Protein AF-A0A662T157-F1 (afdb_monomer_lite)

Foldseek 3Di:
DWAFADDPPDTDPPDDIDDADLDVVVVQVVQVVVVHDDDPQRVLLRPLQNLLCVLQVHWHWHDDPDTFSTDGDPATEDEDCDDDPDDDPPRYHYDYPVRSVVVSVVSVD

Structure (mmCIF, N/CA/C/O backbone):
data_AF-A0A662T157-F1
#
_entry.id   AF-A0A662T157-F1
#
loop_
_atom_site.group_PDB
_atom_site.id
_atom_site.type_symbol
_atom_site.label_atom_id
_atom_site.label_alt_id
_atom_site.label_comp_id
_atom_site.label_asym_id
_atom_site.label_entity_id
_atom_site.label_seq_id
_atom_site.pdbx_PDB_ins_code
_atom_site.Cartn_x
_atom_site.Cartn_y
_atom_site.Cartn_z
_atom_site.occupancy
_atom_site.B_iso_or_equiv
_atom_site.auth_seq_id
_atom_site.auth_comp_id
_atom_site.auth_asym_id
_atom_site.auth_atom_id
_atom_site.pdbx_PDB_model_num
ATOM 1 N N . GLU A 1 1 ? -6.789 -1.925 -8.749 1.00 90.62 1 GLU A N 1
ATOM 2 C CA . GLU A 1 1 ? -7.809 -1.805 -7.687 1.00 90.62 1 GLU A CA 1
ATOM 3 C C . GLU A 1 1 ? -7.813 -0.407 -7.097 1.00 90.62 1 GLU A C 1
ATOM 5 O O . GLU A 1 1 ? -6.908 0.378 -7.379 1.00 90.62 1 GLU A O 1
ATOM 10 N N . ILE A 1 2 ? -8.854 -0.086 -6.329 1.00 92.25 2 ILE A N 1
ATOM 11 C CA . ILE A 1 2 ? -9.068 1.243 -5.754 1.00 92.25 2 ILE A CA 1
ATOM 12 C C . ILE A 1 2 ? -9.055 1.162 -4.227 1.00 92.25 2 ILE A C 1
ATOM 14 O O . ILE A 1 2 ? -9.814 0.398 -3.637 1.00 92.25 2 ILE A O 1
ATOM 18 N N . ALA A 1 3 ? -8.256 2.016 -3.588 1.00 92.81 3 ALA A N 1
ATOM 19 C CA . ALA A 1 3 ? -8.309 2.266 -2.155 1.00 92.81 3 ALA A CA 1
ATOM 20 C C . ALA A 1 3 ? -9.034 3.592 -1.879 1.00 92.81 3 ALA A C 1
ATOM 22 O O . ALA A 1 3 ? -8.645 4.658 -2.368 1.00 92.81 3 ALA A O 1
ATOM 23 N N . TYR A 1 4 ? -10.095 3.532 -1.071 1.00 94.00 4 TYR A N 1
ATOM 24 C CA . TYR A 1 4 ? -10.862 4.715 -0.673 1.00 94.00 4 TYR A CA 1
ATOM 25 C C . TYR A 1 4 ? -10.289 5.352 0.592 1.00 94.00 4 TYR A C 1
ATOM 27 O O . TYR A 1 4 ? -9.729 4.674 1.455 1.00 94.00 4 TYR A O 1
ATOM 35 N N . HIS A 1 5 ? -10.490 6.659 0.741 1.00 93.12 5 HIS A N 1
ATOM 36 C CA . HIS A 1 5 ? -10.119 7.350 1.966 1.00 93.12 5 HIS A CA 1
ATOM 37 C C . HIS A 1 5 ? -11.040 6.949 3.132 1.00 93.12 5 HIS A C 1
ATOM 39 O O . HIS A 1 5 ? -12.263 7.103 3.047 1.00 93.12 5 HIS A O 1
ATOM 45 N N . LYS A 1 6 ? -10.466 6.510 4.257 1.00 91.69 6 LYS A N 1
ATOM 46 C CA . LYS A 1 6 ? -11.204 6.073 5.452 1.00 91.69 6 LYS A CA 1
ATOM 47 C C . LYS A 1 6 ? -10.834 6.893 6.680 1.00 91.69 6 LYS A C 1
ATOM 49 O O . LYS A 1 6 ? -9.692 6.884 7.118 1.00 91.69 6 LYS A O 1
ATOM 54 N N . GLU A 1 7 ? -11.824 7.543 7.284 1.00 89.50 7 GLU A N 1
ATOM 55 C CA . GLU A 1 7 ? -11.682 8.332 8.508 1.00 89.50 7 GLU A CA 1
ATOM 56 C C . GLU A 1 7 ? -12.499 7.698 9.642 1.00 89.50 7 GLU A C 1
ATOM 58 O O . GLU A 1 7 ? -13.733 7.722 9.660 1.00 89.50 7 GLU A O 1
ATOM 63 N N . GLY A 1 8 ? -11.804 7.060 10.587 1.00 85.75 8 GLY A N 1
ATOM 64 C CA . GLY A 1 8 ? -12.444 6.279 11.644 1.00 85.75 8 GLY A CA 1
ATOM 65 C C . GLY A 1 8 ? -13.304 5.146 11.071 1.00 85.75 8 GLY A C 1
ATOM 66 O O . GLY A 1 8 ? -12.790 4.223 10.438 1.00 85.75 8 GLY A O 1
ATOM 67 N N . LYS A 1 9 ? -14.622 5.212 11.301 1.00 87.31 9 LYS A N 1
ATOM 68 C CA . LYS A 1 9 ? -15.605 4.245 10.773 1.00 87.31 9 LYS A CA 1
ATOM 69 C C . LYS A 1 9 ? -16.239 4.676 9.442 1.00 87.31 9 LYS A C 1
ATOM 71 O O . LYS A 1 9 ? -17.072 3.949 8.916 1.00 87.31 9 LYS A O 1
ATOM 76 N N . ARG A 1 10 ? -15.892 5.854 8.912 1.00 92.75 10 ARG A N 1
ATOM 77 C CA . ARG A 1 10 ? -16.515 6.431 7.712 1.00 92.75 10 ARG A CA 1
ATOM 78 C C . ARG A 1 10 ? -15.605 6.276 6.497 1.00 92.75 10 ARG A C 1
ATOM 80 O O . ARG A 1 10 ? -14.414 6.568 6.573 1.00 92.75 10 ARG A O 1
ATOM 87 N N . ILE A 1 11 ? -16.186 5.867 5.373 1.00 92.50 11 ILE A N 1
ATOM 88 C CA . ILE A 1 11 ? -15.528 5.847 4.061 1.00 92.50 11 ILE A CA 1
ATOM 89 C C . ILE A 1 11 ? -15.961 7.110 3.311 1.00 92.50 11 ILE A C 1
ATOM 91 O O . ILE A 1 11 ? -17.156 7.385 3.187 1.00 92.50 11 ILE A O 1
ATOM 95 N N . LEU A 1 12 ? -14.999 7.907 2.844 1.00 92.12 12 LEU A N 1
ATOM 96 C CA . LEU A 1 12 ? -15.257 9.163 2.140 1.00 92.12 12 LEU A CA 1
ATOM 97 C C . LEU A 1 12 ? -15.244 8.940 0.624 1.00 92.12 12 LEU A C 1
ATOM 99 O O . LEU A 1 12 ? -14.241 9.160 -0.045 1.00 92.12 12 LEU A O 1
ATOM 103 N N . TRP A 1 13 ? -16.392 8.545 0.074 1.00 89.69 13 TRP A N 1
ATOM 104 C CA . TRP A 1 13 ? -16.551 8.173 -1.341 1.00 89.69 13 TRP A CA 1
ATOM 105 C C . TRP A 1 13 ? -16.240 9.282 -2.355 1.00 89.69 13 TRP A C 1
ATOM 107 O O . TRP A 1 13 ? -15.848 8.987 -3.482 1.00 89.69 13 TRP A O 1
ATOM 117 N N . ARG A 1 14 ? -16.450 10.548 -1.964 1.00 90.62 14 ARG A N 1
ATOM 118 C CA . ARG A 1 14 ? -16.226 11.737 -2.809 1.00 90.62 14 ARG A CA 1
ATOM 119 C C . ARG A 1 14 ? -14.806 12.301 -2.712 1.00 90.62 14 ARG A C 1
ATOM 121 O O . ARG A 1 14 ? -14.492 13.242 -3.432 1.00 90.62 14 ARG A O 1
ATOM 128 N N . LYS A 1 15 ? -13.980 11.786 -1.795 1.00 89.44 15 LYS A N 1
ATOM 129 C CA . LYS A 1 15 ? -12.584 12.213 -1.661 1.00 89.44 15 LYS A CA 1
ATOM 130 C C . LYS A 1 15 ? -11.727 11.499 -2.715 1.00 89.44 15 LYS A C 1
ATOM 132 O O . LYS A 1 15 ? -12.209 10.611 -3.418 1.00 89.44 15 LYS A O 1
ATOM 137 N N . GLU A 1 16 ? -10.471 11.922 -2.826 1.00 88.94 16 GLU A N 1
ATOM 138 C CA . GLU A 1 16 ? -9.455 11.276 -3.655 1.00 88.94 16 GLU A CA 1
ATOM 139 C C . GLU A 1 16 ? -9.423 9.752 -3.429 1.00 88.94 16 GLU A C 1
ATOM 141 O O . GLU A 1 16 ? -9.794 9.232 -2.370 1.00 88.94 16 GLU A O 1
ATOM 146 N N . LYS A 1 17 ? -9.020 9.038 -4.477 1.00 90.81 17 LYS A N 1
ATOM 147 C CA . LYS A 1 17 ? -8.911 7.585 -4.508 1.00 90.81 17 LYS A CA 1
ATOM 148 C C . LYS A 1 17 ? -7.473 7.241 -4.861 1.00 90.81 17 LYS A C 1
ATOM 150 O O . LYS A 1 17 ? -6.960 7.764 -5.847 1.00 90.81 17 LYS A O 1
ATOM 155 N N . LYS A 1 18 ? -6.842 6.350 -4.098 1.00 90.75 18 LYS A N 1
ATOM 156 C CA . LYS A 1 18 ? -5.547 5.781 -4.486 1.00 90.75 18 LYS A CA 1
ATOM 157 C C . LYS A 1 18 ? -5.796 4.599 -5.425 1.00 90.75 18 LYS A C 1
ATOM 159 O O . LYS A 1 18 ? -6.643 3.751 -5.141 1.00 90.75 18 LYS A O 1
ATOM 164 N N . ILE A 1 19 ? -5.082 4.559 -6.546 1.00 91.62 19 ILE A N 1
ATOM 165 C CA . ILE A 1 19 ? -5.087 3.427 -7.478 1.00 91.62 19 ILE A CA 1
ATOM 166 C C . ILE A 1 19 ? -3.821 2.618 -7.227 1.00 91.62 19 ILE A C 1
ATOM 168 O O . ILE A 1 19 ? -2.738 3.187 -7.094 1.00 91.62 19 ILE A O 1
ATOM 172 N N . PHE A 1 20 ? -3.966 1.298 -7.186 1.00 94.06 20 PHE A N 1
ATOM 173 C CA . PHE A 1 20 ? -2.839 0.386 -7.062 1.00 94.06 20 PHE A CA 1
ATOM 174 C C . PHE A 1 20 ? -2.962 -0.801 -8.006 1.00 94.06 20 PHE A C 1
ATOM 176 O O . PHE A 1 20 ? -4.065 -1.271 -8.327 1.00 94.06 20 PHE A O 1
ATOM 183 N N . PHE A 1 21 ? -1.807 -1.289 -8.446 1.00 93.69 21 PHE A N 1
ATOM 184 C CA . PHE A 1 21 ? -1.713 -2.486 -9.266 1.00 93.69 21 PHE A CA 1
ATOM 185 C C . PHE A 1 21 ? -1.785 -3.733 -8.388 1.00 93.69 21 PHE A C 1
ATOM 187 O O . PHE A 1 21 ? -1.197 -3.795 -7.313 1.00 93.69 21 PHE A O 1
ATOM 194 N N . LEU A 1 22 ? -2.519 -4.740 -8.858 1.00 90.62 22 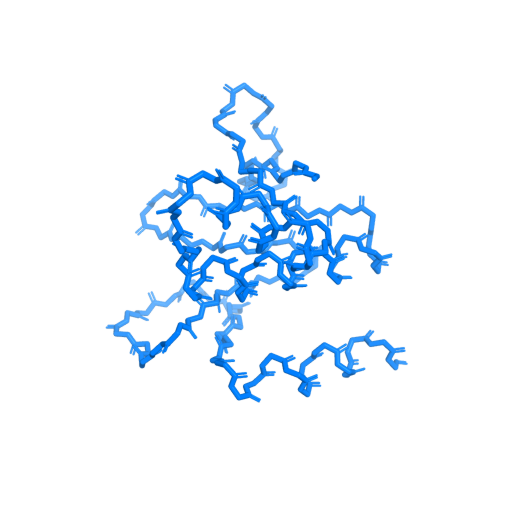LEU A N 1
ATOM 195 C CA . LEU A 1 22 ? -2.598 -6.036 -8.181 1.00 90.62 22 LEU A CA 1
ATOM 196 C C . LEU A 1 22 ? -1.331 -6.875 -8.371 1.00 90.62 22 LEU A C 1
ATOM 198 O O . LEU A 1 22 ? -1.051 -7.763 -7.562 1.00 90.62 22 LEU A O 1
ATOM 202 N N . ASP A 1 23 ? -0.605 -6.606 -9.452 1.00 90.44 23 ASP A N 1
ATOM 203 C CA . ASP A 1 23 ? 0.577 -7.338 -9.871 1.00 90.44 23 ASP A CA 1
ATOM 204 C C . ASP A 1 23 ? 1.692 -6.345 -10.250 1.00 90.44 23 ASP A C 1
ATOM 206 O O . ASP A 1 23 ? 1.467 -5.488 -11.117 1.00 90.44 23 ASP A O 1
ATOM 210 N N . PRO A 1 24 ? 2.882 -6.436 -9.626 1.00 92.06 24 PRO A N 1
ATOM 211 C CA . PRO A 1 24 ? 4.052 -5.657 -10.020 1.00 92.06 24 PRO A CA 1
ATOM 212 C C . PRO A 1 24 ? 4.452 -5.831 -11.489 1.00 92.06 24 PRO A C 1
ATOM 214 O O . PRO A 1 24 ? 4.972 -4.888 -12.076 1.00 92.06 24 PRO A O 1
ATOM 217 N N . PHE A 1 25 ? 4.194 -6.990 -12.102 1.00 93.88 25 PHE A N 1
ATOM 218 C CA . PHE A 1 25 ? 4.466 -7.236 -13.518 1.00 93.88 25 PHE A CA 1
ATOM 219 C C . PHE A 1 25 ? 3.746 -6.216 -14.404 1.00 93.88 25 PHE A C 1
ATOM 221 O O . PHE A 1 25 ? 4.387 -5.555 -15.212 1.00 93.88 25 PHE A O 1
ATOM 228 N N . ILE A 1 26 ? 2.444 -6.004 -14.182 1.00 93.00 26 ILE A N 1
ATOM 229 C CA . ILE A 1 26 ? 1.645 -5.035 -14.951 1.00 93.00 26 ILE A CA 1
ATOM 230 C C . ILE A 1 26 ? 2.213 -3.624 -14.786 1.00 93.00 26 ILE A C 1
ATOM 232 O O . ILE A 1 26 ? 2.347 -2.891 -15.764 1.00 93.00 26 ILE A O 1
ATOM 236 N N . ALA A 1 27 ? 2.557 -3.247 -13.552 1.00 92.69 27 ALA A N 1
ATOM 237 C CA . ALA A 1 27 ? 3.127 -1.936 -13.271 1.00 92.69 27 ALA A CA 1
ATOM 238 C C . ALA A 1 27 ? 4.460 -1.720 -14.008 1.00 92.69 27 ALA A C 1
ATOM 240 O O . ALA A 1 27 ? 4.651 -0.676 -14.628 1.00 92.69 27 ALA A O 1
ATOM 241 N N . ASN A 1 28 ? 5.351 -2.714 -13.976 1.00 94.31 28 ASN A N 1
ATOM 242 C CA . ASN A 1 28 ? 6.652 -2.653 -14.637 1.00 94.31 28 ASN A CA 1
ATOM 243 C C . ASN A 1 28 ? 6.517 -2.613 -16.163 1.00 94.31 28 ASN A C 1
ATOM 245 O O . ASN A 1 28 ? 7.153 -1.778 -16.794 1.00 94.31 28 ASN A O 1
ATOM 249 N N . THR A 1 29 ? 5.655 -3.445 -16.755 1.00 96.00 29 THR A N 1
ATOM 250 C CA . THR A 1 29 ? 5.426 -3.450 -18.208 1.00 96.00 29 THR A CA 1
ATOM 251 C C . THR A 1 29 ? 4.871 -2.116 -18.703 1.00 96.00 29 THR A C 1
ATOM 253 O O . THR A 1 29 ? 5.306 -1.615 -19.736 1.00 96.00 29 THR A O 1
ATOM 256 N N . LEU A 1 30 ? 3.921 -1.518 -17.977 1.00 94.88 30 LEU A N 1
ATOM 257 C CA . LEU A 1 30 ? 3.371 -0.212 -18.349 1.00 94.88 30 LEU A CA 1
ATOM 258 C C . LEU A 1 30 ? 4.400 0.909 -18.202 1.00 94.88 30 LEU A C 1
ATOM 260 O O . LEU A 1 30 ? 4.428 1.810 -19.036 1.00 94.88 30 LEU A O 1
ATOM 264 N N . ALA A 1 31 ? 5.234 0.854 -17.162 1.00 95.38 31 ALA A N 1
ATOM 265 C CA . ALA A 1 31 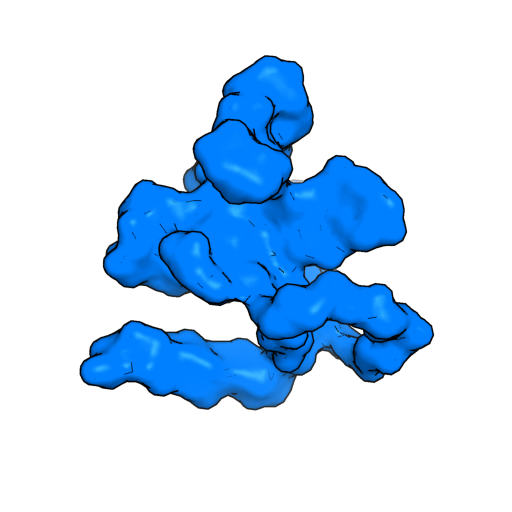? 6.310 1.816 -16.976 1.00 95.38 31 ALA A CA 1
ATOM 266 C C . ALA A 1 31 ? 7.342 1.707 -18.106 1.00 95.38 31 ALA A C 1
ATOM 268 O O . ALA A 1 31 ? 7.644 2.708 -18.745 1.00 95.38 31 ALA A O 1
ATOM 269 N N . GLU A 1 32 ? 7.791 0.493 -18.433 1.00 96.56 32 GLU A N 1
ATOM 270 C CA . GLU A 1 32 ? 8.726 0.238 -19.532 1.00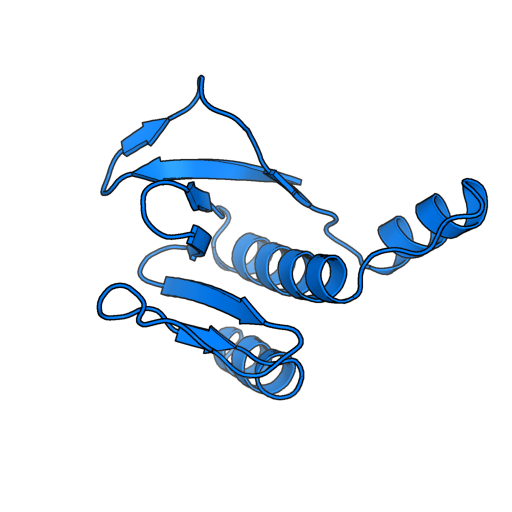 96.56 32 GLU A CA 1
ATOM 271 C C . GLU A 1 32 ? 8.167 0.709 -20.880 1.00 96.56 32 GLU A C 1
ATOM 273 O O . GLU A 1 32 ? 8.854 1.405 -21.624 1.00 96.56 32 GLU A O 1
ATOM 278 N N . TRP A 1 33 ? 6.896 0.409 -21.168 1.00 97.75 33 TRP A N 1
ATOM 279 C CA . TRP A 1 33 ? 6.216 0.894 -22.372 1.00 97.75 33 TRP A CA 1
ATOM 280 C C . TRP A 1 33 ? 6.157 2.427 -22.445 1.00 97.75 33 TRP A C 1
ATOM 282 O O . TRP A 1 33 ? 6.253 2.998 -23.531 1.00 97.75 33 TRP A O 1
ATOM 292 N N . ALA A 1 34 ? 6.030 3.095 -21.298 1.00 97.12 34 ALA A N 1
ATOM 293 C CA . ALA A 1 34 ? 6.053 4.549 -21.185 1.00 97.12 34 ALA A CA 1
ATOM 294 C C . ALA A 1 34 ? 7.475 5.142 -21.111 1.00 97.12 34 ALA A C 1
ATOM 296 O O . ALA A 1 34 ? 7.604 6.354 -20.954 1.00 97.12 34 ALA A O 1
ATOM 297 N N . CYS A 1 35 ? 8.527 4.321 -21.227 1.00 97.12 35 CYS A N 1
ATOM 298 C CA . CYS A 1 35 ? 9.924 4.712 -21.010 1.00 97.12 35 CYS A CA 1
ATOM 299 C C . CYS A 1 35 ? 10.179 5.328 -19.619 1.00 97.12 35 CYS A C 1
ATOM 301 O O . CYS A 1 35 ? 11.026 6.207 -19.467 1.00 97.12 35 CYS A O 1
ATOM 303 N N . GLU A 1 36 ? 9.456 4.857 -18.605 1.00 96.12 36 GLU A N 1
ATOM 304 C CA . GLU A 1 36 ? 9.520 5.310 -17.217 1.00 96.12 36 GLU A CA 1
ATOM 305 C C . GLU A 1 36 ? 9.914 4.169 -16.271 1.00 96.12 36 GLU A C 1
ATOM 307 O O . GLU A 1 36 ? 9.869 2.987 -16.615 1.00 96.12 36 GLU A O 1
ATOM 312 N N . THR A 1 37 ? 10.274 4.518 -15.035 1.00 92.94 37 THR A N 1
ATOM 313 C CA . THR A 1 37 ? 10.523 3.533 -13.970 1.00 92.94 37 THR A CA 1
ATOM 314 C C . THR A 1 37 ? 9.601 3.785 -12.782 1.00 92.94 37 THR A C 1
ATOM 316 O O . THR A 1 37 ? 9.464 4.928 -12.337 1.00 92.94 37 THR A O 1
ATOM 319 N N . PRO A 1 38 ? 8.933 2.748 -12.244 1.00 91.69 38 PRO A N 1
ATOM 320 C CA . PRO A 1 38 ? 8.057 2.943 -11.107 1.00 91.69 38 PRO A CA 1
ATOM 321 C C . PRO A 1 38 ? 8.889 3.252 -9.864 1.00 91.69 38 PRO A C 1
ATOM 323 O O . PRO A 1 38 ? 9.941 2.660 -9.621 1.00 91.69 38 PRO A O 1
ATOM 326 N N . LEU A 1 39 ? 8.386 4.161 -9.032 1.00 92.00 39 LEU A N 1
ATOM 327 C CA . LEU A 1 39 ? 9.013 4.437 -7.750 1.00 92.00 39 LEU A CA 1
ATOM 328 C C . LEU A 1 39 ? 8.963 3.178 -6.876 1.00 92.00 39 LEU A C 1
ATOM 330 O O . LEU A 1 39 ? 7.891 2.621 -6.632 1.00 92.00 39 LEU A O 1
ATOM 334 N N . GLN A 1 40 ? 10.113 2.775 -6.338 1.00 90.81 40 GLN A N 1
ATOM 335 C CA . GLN A 1 40 ? 10.227 1.564 -5.523 1.00 90.81 40 GLN A CA 1
ATOM 336 C C . GLN A 1 40 ? 9.267 1.565 -4.319 1.00 90.81 40 GLN A C 1
ATOM 338 O O . GLN A 1 40 ? 8.647 0.551 -4.005 1.00 90.81 40 GLN A O 1
ATOM 343 N N . ALA A 1 41 ? 9.086 2.726 -3.680 1.00 90.88 41 ALA A N 1
ATOM 344 C CA . ALA A 1 41 ? 8.128 2.893 -2.590 1.00 90.88 41 ALA A CA 1
ATOM 345 C C . ALA A 1 41 ? 6.680 2.597 -3.025 1.00 90.88 41 ALA A C 1
ATOM 347 O O . ALA A 1 41 ? 5.940 1.963 -2.275 1.00 90.88 41 ALA A O 1
ATOM 348 N N . SER A 1 42 ? 6.298 2.983 -4.248 1.00 92.69 42 SER A N 1
ATOM 349 C CA . SER A 1 42 ? 4.972 2.692 -4.802 1.00 92.69 42 SER A CA 1
ATOM 350 C C . SER A 1 42 ? 4.778 1.196 -5.028 1.00 92.69 42 SER A C 1
ATOM 352 O O . SER A 1 42 ? 3.724 0.668 -4.693 1.00 92.69 42 SER A O 1
ATOM 354 N N . ILE A 1 43 ? 5.801 0.487 -5.522 1.00 93.88 43 ILE A N 1
ATOM 355 C CA . ILE A 1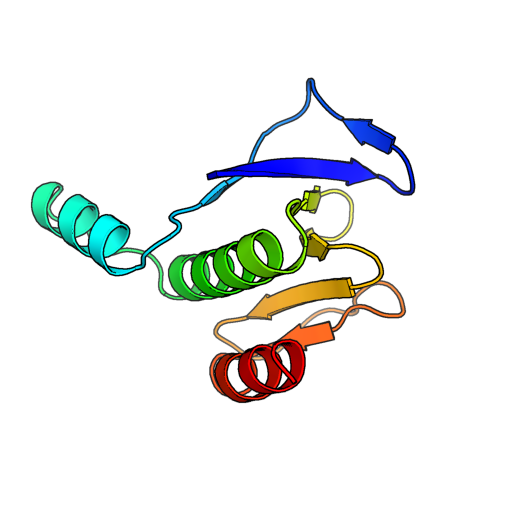 43 ? 5.746 -0.975 -5.683 1.00 93.88 43 ILE A CA 1
ATOM 356 C C . ILE A 1 43 ? 5.496 -1.657 -4.332 1.00 93.88 43 ILE A C 1
ATOM 358 O O . ILE A 1 43 ? 4.639 -2.533 -4.235 1.00 93.88 43 ILE A O 1
ATOM 362 N N . TYR A 1 44 ? 6.192 -1.236 -3.276 1.00 94.06 44 TYR A N 1
ATOM 363 C CA . TYR A 1 44 ? 6.011 -1.789 -1.931 1.00 94.06 44 TYR A CA 1
ATOM 364 C C . TYR A 1 44 ? 4.612 -1.529 -1.367 1.00 94.06 44 TYR A C 1
ATOM 366 O O . TYR A 1 44 ? 3.993 -2.441 -0.804 1.00 94.06 44 TYR A O 1
ATOM 374 N N . GLU A 1 45 ? 4.091 -0.314 -1.548 1.00 94.69 45 GLU A N 1
ATOM 375 C CA . GLU A 1 45 ? 2.720 0.031 -1.171 1.00 94.69 45 GLU A CA 1
ATOM 376 C C . GLU A 1 45 ? 1.716 -0.847 -1.929 1.00 94.69 45 GLU A C 1
ATOM 378 O O . GLU A 1 45 ? 0.879 -1.501 -1.307 1.00 94.69 45 GLU A O 1
ATOM 383 N N . TRP A 1 46 ? 1.843 -0.947 -3.255 1.00 95.50 46 TRP A N 1
ATOM 384 C CA . TRP A 1 46 ? 0.925 -1.716 -4.096 1.00 95.50 46 TRP A CA 1
ATOM 385 C C . TRP A 1 46 ? 0.944 -3.208 -3.783 1.00 95.50 46 TRP A C 1
ATOM 387 O O . TRP A 1 46 ? -0.117 -3.819 -3.677 1.00 95.50 46 TRP A O 1
ATOM 397 N N . VAL A 1 47 ? 2.122 -3.801 -3.567 1.00 95.12 47 VAL A N 1
ATOM 398 C CA . VAL A 1 47 ? 2.245 -5.207 -3.152 1.00 95.12 47 VAL A CA 1
ATOM 399 C C . VAL A 1 47 ? 1.524 -5.432 -1.825 1.00 95.12 47 VAL A C 1
ATOM 401 O O . VAL A 1 47 ? 0.769 -6.399 -1.691 1.00 95.12 47 VAL A O 1
ATOM 404 N N . THR A 1 48 ? 1.703 -4.527 -0.863 1.00 95.50 48 THR A N 1
ATOM 405 C CA . THR A 1 48 ? 1.047 -4.606 0.446 1.00 95.50 48 THR A CA 1
ATOM 406 C C . THR A 1 48 ? -0.474 -4.477 0.307 1.00 95.50 48 THR A C 1
ATOM 408 O O . THR A 1 48 ? -1.216 -5.326 0.807 1.00 95.50 48 THR A O 1
ATOM 411 N N . GLN A 1 49 ? -0.955 -3.479 -0.442 1.00 95.62 49 GLN A N 1
ATOM 412 C CA . GLN A 1 49 ? -2.380 -3.262 -0.712 1.00 95.62 49 GLN A CA 1
ATOM 413 C C . GLN A 1 49 ? -3.012 -4.455 -1.432 1.00 95.62 49 GLN A C 1
ATOM 415 O O . GLN A 1 49 ? -4.092 -4.895 -1.042 1.00 95.62 49 GLN A O 1
ATOM 420 N N . ALA A 1 50 ? -2.332 -5.031 -2.424 1.00 95.56 50 ALA A N 1
ATOM 421 C CA . ALA A 1 50 ? -2.813 -6.185 -3.173 1.00 95.56 50 ALA A CA 1
ATOM 422 C C . ALA A 1 50 ? -2.998 -7.419 -2.280 1.00 95.56 50 ALA A C 1
ATOM 424 O O . ALA A 1 50 ? -4.026 -8.089 -2.369 1.00 95.56 50 ALA A O 1
ATOM 425 N N . HIS A 1 51 ? -2.051 -7.715 -1.385 1.00 95.12 51 HIS A N 1
ATOM 426 C CA . HIS A 1 51 ? -2.178 -8.845 -0.459 1.00 95.12 51 HIS A CA 1
ATOM 427 C C . HIS A 1 51 ? -3.292 -8.634 0.570 1.00 95.12 51 HIS A C 1
ATOM 429 O O . HIS A 1 51 ? -4.094 -9.539 0.805 1.00 95.12 51 HIS A O 1
ATOM 435 N N . LEU A 1 52 ? -3.397 -7.432 1.143 1.00 95.38 52 LEU A N 1
ATOM 436 C CA . LEU A 1 52 ? -4.481 -7.098 2.070 1.00 95.38 52 LEU A CA 1
ATOM 437 C C . LEU A 1 52 ? -5.845 -7.173 1.385 1.00 95.38 52 LEU A C 1
ATOM 439 O O . LEU A 1 52 ? -6.783 -7.725 1.956 1.00 95.38 52 LEU A O 1
ATOM 443 N N . HIS A 1 53 ? -5.943 -6.673 0.153 1.00 95.12 53 HIS A N 1
ATOM 444 C CA . HIS A 1 53 ? -7.156 -6.753 -0.647 1.00 95.12 53 HIS A CA 1
ATOM 445 C C . HIS A 1 53 ? -7.538 -8.208 -0.940 1.00 95.12 53 HIS A C 1
ATOM 447 O O . HIS A 1 53 ? -8.687 -8.581 -0.730 1.00 95.12 53 HIS A O 1
ATOM 453 N N . ARG A 1 54 ? -6.585 -9.067 -1.333 1.00 93.62 54 ARG A N 1
ATOM 454 C CA . ARG A 1 54 ? -6.841 -10.507 -1.538 1.00 93.62 54 ARG A CA 1
ATOM 455 C C . ARG A 1 54 ? -7.339 -11.199 -0.267 1.00 93.62 54 ARG A C 1
ATOM 457 O O . ARG A 1 54 ? -8.248 -12.015 -0.346 1.00 93.62 54 ARG A O 1
ATOM 464 N N . LYS A 1 55 ? -6.766 -10.871 0.896 1.00 94.44 55 LYS A N 1
ATOM 465 C CA . LYS A 1 55 ? -7.132 -11.501 2.174 1.00 94.44 55 LYS A CA 1
ATOM 466 C C . LYS A 1 55 ? -8.458 -10.990 2.746 1.00 94.44 55 LYS A C 1
ATOM 468 O O . LYS A 1 55 ? -9.202 -11.755 3.357 1.00 94.44 55 LYS A O 1
ATOM 473 N N . TYR A 1 56 ? -8.733 -9.694 2.619 1.00 94.94 56 TYR A N 1
ATOM 474 C CA . TYR A 1 56 ? -9.822 -9.032 3.344 1.00 94.94 56 TYR A CA 1
ATOM 475 C C . TYR A 1 56 ? -10.949 -8.493 2.459 1.00 94.94 56 TYR A C 1
ATOM 477 O O . TYR A 1 56 ? -11.997 -8.151 3.000 1.00 94.94 56 TYR A O 1
ATOM 485 N N . GLY A 1 57 ? -10.761 -8.425 1.140 1.00 93.81 57 GLY A N 1
ATOM 486 C CA . GLY A 1 57 ? -11.736 -7.917 0.167 1.00 93.81 57 GLY A CA 1
ATOM 487 C C . GLY A 1 57 ? -11.855 -6.392 0.110 1.00 93.81 57 GLY A C 1
ATOM 488 O O . GLY A 1 57 ? -12.546 -5.863 -0.751 1.00 93.81 57 GLY A O 1
ATOM 489 N N . GLU A 1 58 ? -11.188 -5.675 1.013 1.00 93.31 58 GLU A N 1
ATOM 490 C CA . GLU A 1 58 ? -11.213 -4.218 1.077 1.00 93.31 58 GLU A CA 1
ATOM 491 C C . GLU A 1 58 ? -9.884 -3.677 1.609 1.00 93.31 58 GLU A C 1
ATOM 493 O O . GLU A 1 58 ? -9.297 -4.210 2.556 1.00 93.31 58 GLU A O 1
ATOM 498 N N . VAL A 1 59 ? -9.418 -2.585 1.007 1.00 96.44 59 VAL A N 1
ATOM 499 C CA . VAL A 1 59 ? -8.263 -1.827 1.479 1.00 96.44 59 VAL A CA 1
ATOM 500 C C . VAL A 1 59 ? -8.547 -0.340 1.328 1.00 96.44 59 VAL A C 1
ATOM 502 O O . VAL A 1 59 ? -9.176 0.113 0.372 1.00 96.44 59 VAL A O 1
ATOM 505 N N . TYR A 1 60 ? -8.108 0.424 2.314 1.00 95.69 60 TYR A N 1
ATOM 506 C CA . TYR A 1 60 ? -8.335 1.856 2.411 1.00 95.69 60 TYR A CA 1
ATOM 507 C C . TYR A 1 60 ? -7.022 2.571 2.690 1.00 95.69 60 TYR A C 1
ATOM 509 O O . TYR A 1 60 ? -6.035 1.942 3.061 1.00 95.69 60 TYR A O 1
ATOM 517 N N . TYR A 1 61 ? -7.033 3.890 2.589 1.00 94.94 61 TYR A N 1
ATOM 518 C CA . TYR A 1 61 ? -5.926 4.733 3.029 1.00 94.94 61 TYR A CA 1
ATOM 519 C C . TYR A 1 61 ? -6.461 5.889 3.877 1.00 94.94 61 TYR A C 1
ATOM 521 O O . TYR A 1 61 ? -7.665 6.166 3.892 1.00 94.94 61 TYR A O 1
ATOM 529 N N . TYR A 1 62 ? -5.582 6.579 4.594 1.00 92.06 62 TYR A N 1
ATOM 530 C CA . TYR A 1 62 ? -5.935 7.804 5.307 1.00 92.06 62 TYR A CA 1
ATOM 531 C C . TYR A 1 62 ? -4.888 8.879 5.063 1.00 92.06 62 TYR A C 1
ATOM 533 O O . TYR A 1 62 ? -3.693 8.617 5.161 1.00 92.06 62 TYR A O 1
ATOM 541 N N . ARG A 1 63 ? -5.341 10.105 4.785 1.00 88.12 63 ARG A N 1
ATOM 542 C CA . ARG A 1 63 ? -4.454 11.252 4.586 1.00 88.12 63 ARG A CA 1
ATOM 543 C C . ARG A 1 63 ? -5.064 12.518 5.172 1.00 88.12 63 ARG A C 1
ATOM 545 O O . ARG A 1 63 ? -6.069 13.038 4.672 1.00 88.12 63 ARG A O 1
ATOM 552 N N . ASN A 1 64 ? -4.439 12.994 6.245 1.00 85.06 64 ASN A N 1
ATOM 553 C CA . ASN A 1 64 ? -4.721 14.276 6.885 1.00 85.06 64 ASN A CA 1
ATOM 554 C C . ASN A 1 64 ? -3.422 14.817 7.527 1.00 85.06 64 ASN A C 1
ATOM 556 O O . ASN A 1 64 ? -2.417 14.928 6.833 1.00 85.06 64 ASN A O 1
ATOM 560 N N . ALA A 1 65 ? -3.381 15.075 8.843 1.00 81.69 65 ALA A N 1
ATOM 561 C CA . ALA A 1 65 ? -2.151 15.456 9.561 1.00 81.69 65 ALA A CA 1
ATOM 562 C C . ALA A 1 65 ? -1.055 14.364 9.570 1.00 81.69 65 ALA A C 1
ATOM 564 O O . ALA A 1 65 ? 0.117 14.644 9.829 1.00 81.69 65 ALA A O 1
ATOM 565 N N . TYR A 1 66 ? -1.457 13.121 9.309 1.00 83.38 66 TYR A N 1
ATOM 566 C CA . TYR A 1 66 ? -0.613 11.952 9.102 1.00 83.38 66 TYR A CA 1
ATOM 567 C C . TYR A 1 66 ? -1.123 11.184 7.878 1.00 83.38 66 TYR A C 1
ATOM 569 O O . TYR A 1 66 ? -2.285 11.341 7.482 1.00 83.38 66 TYR A O 1
ATOM 577 N N . GLU A 1 67 ? -0.252 10.364 7.302 1.00 85.38 67 GLU A N 1
ATOM 578 C CA . GLU A 1 67 ? -0.584 9.421 6.237 1.00 85.38 67 GLU A CA 1
ATOM 579 C C . GLU A 1 67 ? -0.578 8.000 6.813 1.00 85.38 67 GLU A C 1
ATOM 581 O O . GLU A 1 67 ? 0.162 7.719 7.758 1.00 85.38 67 GLU A O 1
ATOM 586 N N . ILE A 1 68 ? -1.514 7.176 6.342 1.00 91.56 68 ILE A N 1
ATOM 587 C CA . ILE A 1 68 ? -1.531 5.725 6.529 1.00 91.56 68 ILE A CA 1
ATOM 588 C C . ILE A 1 68 ? -1.808 5.132 5.153 1.00 91.56 68 ILE A C 1
ATOM 590 O O . ILE A 1 68 ? -2.910 5.313 4.616 1.00 91.56 68 ILE A O 1
ATOM 594 N N . ASP A 1 69 ? -0.826 4.423 4.612 1.00 92.75 69 ASP A N 1
ATOM 595 C CA . ASP A 1 69 ? -0.865 3.887 3.249 1.00 92.75 69 ASP A CA 1
ATOM 596 C C . ASP A 1 69 ? -1.912 2.786 3.070 1.00 92.75 69 ASP A C 1
ATOM 598 O O . ASP A 1 69 ? -2.626 2.754 2.065 1.00 92.75 69 ASP A O 1
ATOM 602 N N . CYS A 1 70 ? -2.031 1.892 4.058 1.00 94.69 70 CYS A N 1
ATOM 603 C CA . CYS A 1 70 ? -2.962 0.768 4.005 1.00 94.69 70 CYS A CA 1
ATOM 604 C C . CYS A 1 70 ? -3.757 0.621 5.305 1.00 94.69 70 CYS A C 1
ATOM 606 O O . CYS A 1 70 ? -3.208 0.521 6.404 1.00 94.69 70 CYS A O 1
ATOM 608 N N . ILE A 1 71 ? -5.075 0.513 5.179 1.00 94.81 71 ILE A N 1
ATOM 609 C CA . ILE A 1 71 ? -5.998 0.191 6.262 1.00 94.81 71 ILE A CA 1
ATOM 610 C C . ILE A 1 71 ? -6.870 -0.974 5.804 1.00 94.81 71 ILE A C 1
ATOM 612 O O . ILE A 1 71 ? -7.625 -0.847 4.841 1.00 94.81 71 ILE A O 1
ATOM 616 N N . ALA A 1 72 ? -6.809 -2.089 6.525 1.00 94.56 72 ALA A N 1
ATOM 617 C CA . ALA A 1 72 ? -7.643 -3.262 6.277 1.00 94.56 72 ALA A CA 1
ATOM 618 C C . ALA A 1 72 ? -8.041 -3.902 7.611 1.00 94.56 72 ALA A C 1
ATOM 620 O O . ALA A 1 72 ? -7.190 -4.171 8.461 1.00 94.56 72 ALA A O 1
ATOM 621 N N . ARG A 1 73 ? -9.344 -4.122 7.828 1.00 92.00 73 ARG A N 1
ATOM 622 C CA . ARG A 1 73 ? -9.904 -4.507 9.138 1.00 92.00 73 ARG A CA 1
ATOM 623 C C . ARG A 1 73 ? -9.371 -3.619 10.280 1.00 92.00 73 ARG A C 1
ATOM 625 O O . ARG A 1 73 ? -9.684 -2.430 10.322 1.00 92.00 73 ARG A O 1
ATOM 632 N N . ASN A 1 74 ? -8.569 -4.198 11.177 1.00 90.56 74 ASN A N 1
ATOM 633 C CA . ASN A 1 74 ? -7.969 -3.546 12.345 1.00 90.56 74 ASN A CA 1
ATOM 634 C C . ASN A 1 74 ? -6.496 -3.159 12.123 1.00 90.56 74 ASN A C 1
ATOM 636 O O . ASN A 1 74 ? -5.870 -2.614 13.030 1.00 90.56 74 ASN A O 1
ATOM 640 N N . LEU A 1 75 ? -5.940 -3.448 10.944 1.00 93.81 75 LEU A N 1
ATOM 641 C CA . LEU A 1 75 ? -4.562 -3.134 10.589 1.00 93.81 75 LEU A CA 1
ATOM 642 C C . LEU A 1 75 ? -4.475 -1.709 10.043 1.00 93.81 75 LEU A C 1
ATOM 644 O O . LEU A 1 75 ? -5.282 -1.298 9.207 1.00 93.81 75 LEU A O 1
ATOM 648 N N . LYS A 1 76 ? -3.467 -0.980 10.515 1.00 94.25 76 LYS A N 1
ATOM 649 C CA . LYS A 1 76 ? -3.016 0.304 9.976 1.00 94.25 76 LYS A CA 1
ATOM 650 C C . LYS A 1 76 ? -1.549 0.138 9.646 1.00 94.25 76 LYS A C 1
ATOM 652 O O . LYS A 1 76 ? -0.773 -0.168 10.549 1.00 94.25 76 LYS A O 1
ATOM 657 N N . ILE A 1 77 ? -1.198 0.278 8.382 1.00 94.19 77 ILE A N 1
ATOM 658 C CA . ILE A 1 77 ? 0.134 -0.038 7.888 1.00 94.19 77 ILE A CA 1
ATOM 659 C C . ILE A 1 77 ? 0.658 1.169 7.126 1.00 94.19 77 ILE A C 1
ATOM 661 O O . ILE A 1 77 ? -0.030 1.718 6.267 1.00 94.19 77 ILE A O 1
ATOM 665 N N . GLU A 1 78 ? 1.876 1.553 7.470 1.00 93.56 78 GLU A N 1
ATOM 666 C CA . GLU A 1 78 ? 2.683 2.530 6.758 1.00 93.56 78 GLU A CA 1
ATOM 667 C C . GLU A 1 78 ? 3.842 1.788 6.094 1.00 93.56 78 GLU A C 1
ATOM 669 O O . GLU A 1 78 ? 4.577 1.058 6.767 1.00 93.56 78 GLU A O 1
ATOM 674 N N . VAL A 1 79 ? 4.023 1.987 4.793 1.00 92.75 79 VAL A N 1
ATOM 675 C CA . VAL A 1 79 ? 5.087 1.347 4.024 1.00 92.75 79 VAL A CA 1
ATOM 676 C C . VAL A 1 79 ? 6.222 2.344 3.812 1.00 92.75 79 VAL A C 1
ATOM 678 O O . VAL A 1 79 ? 6.020 3.507 3.458 1.00 92.75 79 VAL A O 1
ATOM 681 N N . LYS A 1 80 ? 7.459 1.905 4.047 1.00 86.19 80 LYS A N 1
ATOM 682 C CA . LYS A 1 80 ? 8.647 2.738 3.869 1.00 86.19 80 LYS A CA 1
ATOM 683 C C . LYS A 1 80 ? 9.715 2.024 3.064 1.00 86.19 80 LYS A C 1
ATOM 685 O O . LYS A 1 80 ? 10.104 0.904 3.358 1.00 86.19 80 LYS A O 1
ATOM 690 N N . ALA A 1 81 ? 10.282 2.752 2.109 1.00 77.75 81 ALA A N 1
ATOM 691 C CA . ALA A 1 81 ? 11.528 2.361 1.457 1.00 77.75 81 ALA A CA 1
ATOM 692 C C . ALA A 1 81 ? 12.782 2.732 2.287 1.00 77.75 81 ALA A C 1
ATOM 694 O O . ALA A 1 81 ? 13.894 2.449 1.863 1.00 77.75 81 ALA A O 1
ATOM 695 N N . GLY A 1 82 ? 12.636 3.382 3.454 1.00 73.50 82 GLY A N 1
ATOM 696 C CA . GLY A 1 82 ? 13.756 3.859 4.277 1.00 73.50 82 GLY A CA 1
ATOM 697 C C . GLY A 1 82 ? 13.399 4.064 5.755 1.00 73.50 82 GLY A C 1
ATOM 698 O O . GLY A 1 82 ? 12.310 3.702 6.198 1.00 73.50 82 GLY A O 1
ATOM 699 N N . LYS A 1 83 ? 14.314 4.649 6.544 1.00 67.12 83 LYS A N 1
ATOM 700 C CA . LYS A 1 83 ? 14.136 4.786 8.003 1.00 67.12 83 LYS A CA 1
ATOM 701 C C . LYS A 1 83 ? 12.937 5.686 8.364 1.00 67.12 83 LYS A C 1
ATOM 703 O O . LYS A 1 83 ? 12.789 6.769 7.792 1.00 67.12 83 LYS A O 1
ATOM 708 N N . PRO A 1 84 ? 12.101 5.297 9.343 1.00 66.25 84 PRO A N 1
ATOM 709 C CA . PRO A 1 84 ? 10.994 6.130 9.799 1.00 66.25 84 PRO A CA 1
ATOM 710 C C . PRO A 1 84 ? 11.507 7.364 10.556 1.00 66.25 84 PRO A C 1
ATOM 712 O O . PRO A 1 84 ? 12.201 7.248 11.562 1.00 66.25 84 PRO A O 1
ATOM 715 N N . HIS A 1 85 ? 11.132 8.558 10.089 1.00 61.22 85 HIS A N 1
ATOM 716 C CA . HIS A 1 85 ? 11.535 9.837 10.695 1.00 61.22 85 HIS A CA 1
ATOM 717 C C . HIS A 1 85 ? 10.454 10.489 11.578 1.00 61.22 85 HIS A C 1
ATOM 719 O O . HIS A 1 85 ? 10.730 11.484 12.248 1.00 61.22 85 HIS A O 1
ATOM 725 N N . ARG A 1 86 ? 9.217 9.969 11.595 1.00 67.94 86 ARG A N 1
ATOM 726 C CA . ARG A 1 86 ? 8.068 10.613 12.259 1.00 67.94 86 ARG A CA 1
ATOM 727 C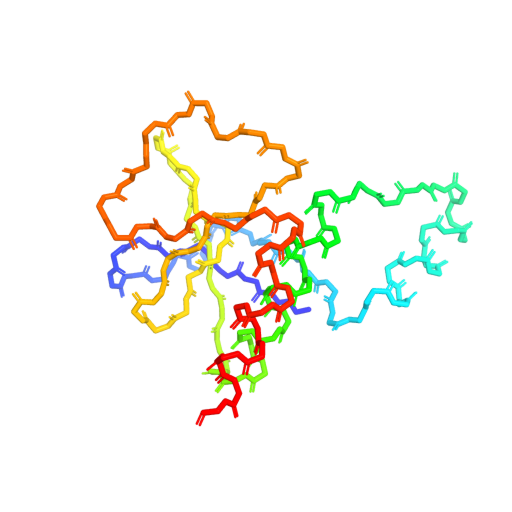 C . ARG A 1 86 ? 7.307 9.647 13.168 1.00 67.94 86 ARG A C 1
ATOM 729 O O . ARG A 1 86 ? 7.283 8.445 12.929 1.00 67.94 86 ARG A O 1
ATOM 736 N N . LYS A 1 87 ? 6.671 10.188 14.215 1.00 70.31 87 LYS A N 1
ATOM 737 C CA . LYS A 1 87 ? 5.747 9.439 15.080 1.00 70.31 87 LYS A CA 1
ATOM 738 C C . LYS A 1 87 ? 4.392 9.283 14.390 1.00 70.31 87 LYS A C 1
ATOM 740 O O . LYS A 1 87 ? 3.807 10.274 13.954 1.00 70.31 87 LYS A O 1
ATOM 745 N N . TYR A 1 88 ? 3.900 8.051 14.348 1.00 72.50 88 TYR A N 1
ATOM 746 C CA . TYR A 1 88 ? 2.605 7.685 13.780 1.00 72.50 88 TYR A CA 1
ATOM 747 C C . TYR A 1 88 ? 1.527 7.560 14.863 1.00 72.50 88 TYR A C 1
ATOM 749 O O . TYR A 1 88 ? 1.851 7.437 16.051 1.00 72.50 88 TYR A O 1
ATOM 757 N N . PRO A 1 89 ? 0.236 7.581 14.486 1.00 76.19 89 PRO A N 1
ATOM 758 C CA . PRO A 1 89 ? -0.842 7.248 15.408 1.00 76.19 89 PRO A CA 1
ATOM 759 C C . PRO A 1 89 ? -0.600 5.897 16.088 1.00 76.19 89 PRO A C 1
ATOM 761 O O . PRO A 1 89 ? -0.029 4.982 15.489 1.00 76.19 89 PRO A O 1
ATOM 764 N N . LYS A 1 90 ? -1.087 5.749 17.327 1.00 75.38 90 LYS A N 1
ATOM 765 C CA . LYS A 1 90 ? -1.006 4.480 18.065 1.00 75.38 90 LYS A CA 1
ATOM 766 C C . LYS A 1 90 ? -1.564 3.324 17.218 1.00 75.38 90 LYS A C 1
ATOM 768 O O . LYS A 1 90 ? -2.601 3.480 16.566 1.00 75.38 90 LYS A O 1
ATOM 773 N N . ASN A 1 91 ? -0.886 2.177 17.280 1.00 85.56 91 ASN A N 1
ATOM 774 C CA . ASN A 1 91 ? -1.206 0.934 16.563 1.00 85.56 91 ASN A CA 1
ATOM 775 C C . ASN A 1 91 ? -0.999 0.986 15.037 1.00 85.56 91 ASN A C 1
ATOM 777 O O . ASN A 1 91 ? -1.660 0.250 14.309 1.00 85.56 91 ASN A O 1
ATOM 781 N N . THR A 1 92 ? -0.108 1.854 14.551 1.00 89.75 92 THR A N 1
ATOM 782 C CA . THR A 1 92 ? 0.352 1.815 13.154 1.00 89.75 92 THR A CA 1
ATOM 783 C C . THR A 1 92 ? 1.572 0.904 13.055 1.00 89.75 92 THR A C 1
ATOM 785 O O . THR A 1 92 ? 2.557 1.119 13.759 1.00 89.75 92 THR A O 1
ATOM 788 N N . ILE A 1 93 ? 1.498 -0.109 12.198 1.00 91.69 93 ILE A N 1
ATOM 789 C CA . ILE A 1 93 ? 2.608 -0.999 11.858 1.00 91.69 93 ILE A CA 1
ATOM 790 C C . ILE A 1 93 ? 3.416 -0.301 10.767 1.00 91.69 93 ILE A C 1
ATOM 792 O O . ILE A 1 93 ? 2.862 0.078 9.740 1.00 91.69 93 ILE A O 1
ATOM 796 N N . THR A 1 94 ? 4.707 -0.090 10.993 1.00 91.88 94 THR A N 1
ATOM 797 C CA . THR A 1 94 ? 5.609 0.414 9.950 1.00 91.88 94 THR A CA 1
ATOM 798 C C . THR A 1 94 ? 6.322 -0.777 9.335 1.00 91.88 94 THR A C 1
ATOM 800 O O . THR A 1 94 ? 6.866 -1.581 10.086 1.00 91.88 94 THR A O 1
ATOM 803 N N . LEU A 1 95 ? 6.299 -0.897 8.010 1.00 92.81 95 LEU A N 1
ATOM 804 C CA . LEU A 1 95 ? 6.992 -1.959 7.283 1.00 92.81 95 LEU A CA 1
ATOM 805 C C . LEU A 1 95 ? 8.088 -1.359 6.406 1.00 92.81 95 LEU A C 1
ATOM 807 O O . LEU A 1 95 ? 7.802 -0.486 5.578 1.00 92.81 95 LEU A O 1
ATOM 811 N N . THR A 1 96 ? 9.323 -1.833 6.568 1.00 92.44 96 THR A N 1
ATOM 812 C CA . THR A 1 96 ? 10.391 -1.609 5.587 1.00 92.44 96 THR A CA 1
ATOM 813 C C . THR A 1 96 ? 10.360 -2.668 4.488 1.00 92.44 96 THR A C 1
ATOM 815 O O . THR A 1 96 ? 9.594 -3.630 4.550 1.00 92.44 96 THR A O 1
ATOM 818 N N . GLN A 1 97 ? 11.215 -2.516 3.475 1.00 91.19 97 GLN A N 1
ATOM 819 C CA . GLN A 1 97 ? 11.398 -3.513 2.420 1.00 91.19 97 GLN A CA 1
ATOM 820 C C . GLN A 1 97 ? 11.636 -4.927 2.975 1.00 91.19 97 GLN A C 1
ATOM 822 O O . GLN A 1 97 ? 11.107 -5.898 2.438 1.00 91.19 97 GLN A O 1
ATOM 827 N N . GLU A 1 98 ? 12.419 -5.040 4.044 1.00 91.69 98 GLU A N 1
ATOM 828 C CA . GLU A 1 98 ? 12.789 -6.305 4.677 1.00 91.69 98 GLU A CA 1
ATOM 829 C C . GLU A 1 98 ? 11.641 -6.896 5.506 1.00 91.69 98 GLU A C 1
ATOM 831 O O . GLU A 1 98 ? 11.518 -8.117 5.600 1.00 91.69 98 GLU A O 1
ATOM 836 N N . ASP A 1 99 ? 10.774 -6.045 6.062 1.00 94.19 99 ASP A N 1
ATOM 837 C CA . ASP A 1 99 ? 9.641 -6.460 6.892 1.00 94.19 99 ASP A CA 1
ATOM 838 C C . ASP A 1 99 ? 8.433 -6.921 6.064 1.00 94.19 99 ASP A C 1
ATOM 840 O O . ASP A 1 99 ? 7.616 -7.711 6.545 1.00 94.19 99 ASP A O 1
ATOM 844 N N . ILE A 1 100 ? 8.293 -6.438 4.821 1.00 94.00 100 ILE A N 1
ATOM 845 C CA . ILE A 1 100 ? 7.133 -6.741 3.968 1.00 94.00 100 ILE A CA 1
ATOM 846 C C . ILE A 1 100 ? 6.985 -8.254 3.733 1.00 94.00 100 ILE A C 1
ATOM 848 O O . ILE A 1 100 ? 5.909 -8.775 4.036 1.00 94.00 100 ILE A O 1
ATOM 852 N N . PRO A 1 101 ? 7.997 -9.000 3.242 1.00 94.62 101 PRO A N 1
ATOM 853 C CA . PRO A 1 101 ? 7.838 -10.433 2.998 1.00 94.62 101 PRO A CA 1
ATOM 854 C C . PRO A 1 101 ? 7.405 -11.247 4.233 1.00 94.62 101 PRO A C 1
ATOM 856 O O . PRO A 1 101 ? 6.394 -11.951 4.131 1.00 94.62 101 PRO A O 1
ATOM 859 N N . PRO A 1 102 ? 8.077 -11.165 5.405 1.00 95.62 102 PRO A N 1
ATOM 860 C CA . PRO A 1 102 ? 7.664 -11.939 6.574 1.00 95.62 102 PRO A CA 1
ATOM 861 C C . PRO A 1 102 ? 6.296 -11.502 7.111 1.00 95.62 102 PRO A C 1
ATOM 863 O O . PRO A 1 102 ? 5.514 -12.352 7.539 1.00 95.62 102 PRO A O 1
ATOM 866 N N . PHE A 1 103 ? 5.959 -10.210 7.040 1.00 95.44 103 PHE A N 1
ATOM 867 C CA . PHE A 1 103 ? 4.636 -9.719 7.427 1.00 95.44 103 PHE A CA 1
ATOM 868 C C . PHE A 1 103 ? 3.526 -10.308 6.548 1.00 95.44 103 PHE A C 1
ATOM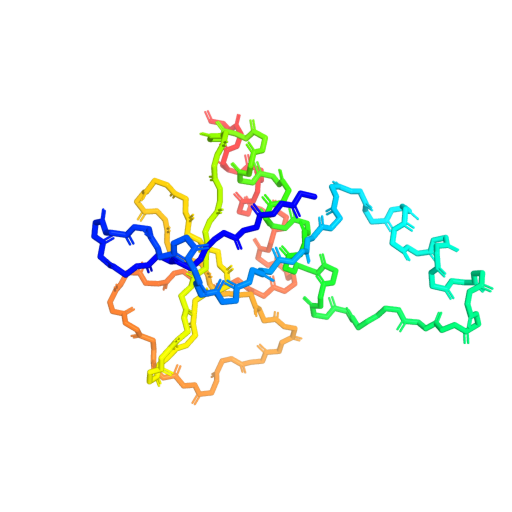 870 O O . PHE A 1 103 ? 2.523 -10.810 7.059 1.00 95.44 103 PHE A O 1
ATOM 877 N N . LEU A 1 104 ? 3.705 -10.278 5.225 1.00 94.31 104 LEU A N 1
ATOM 878 C CA . LEU A 1 104 ? 2.729 -10.816 4.278 1.00 94.31 104 LEU A CA 1
ATOM 879 C C . LEU A 1 104 ? 2.586 -12.337 4.401 1.00 94.31 104 LEU A C 1
ATOM 881 O O . LEU A 1 104 ? 1.474 -12.851 4.295 1.00 94.31 104 LEU A O 1
ATOM 885 N N . TYR A 1 105 ? 3.679 -13.050 4.680 1.00 94.56 105 TYR A N 1
ATOM 886 C CA . TYR A 1 105 ? 3.639 -14.482 4.965 1.00 94.56 105 TYR A CA 1
ATOM 887 C C . TYR A 1 105 ? 2.818 -14.787 6.227 1.00 94.56 105 TYR A C 1
ATOM 889 O O . TYR A 1 105 ? 1.884 -15.588 6.179 1.00 94.56 105 TYR A O 1
ATOM 897 N N . ALA A 1 106 ? 3.102 -14.088 7.331 1.00 93.31 106 ALA A N 1
ATOM 898 C CA . ALA A 1 106 ? 2.383 -14.245 8.595 1.00 93.31 106 ALA A CA 1
ATOM 899 C C . ALA A 1 106 ? 0.896 -13.871 8.491 1.00 93.31 106 ALA A C 1
ATOM 901 O O . ALA A 1 106 ? 0.079 -14.374 9.254 1.00 93.31 106 ALA A O 1
ATOM 902 N N . LEU A 1 107 ? 0.516 -13.008 7.544 1.00 89.50 107 LEU A N 1
ATOM 903 C CA . LEU A 1 107 ? -0.889 -12.741 7.255 1.00 89.50 107 LEU A CA 1
ATOM 904 C C . LEU A 1 107 ? -1.595 -13.936 6.599 1.00 89.50 107 LEU A C 1
ATOM 906 O O . LEU A 1 107 ? -2.800 -14.052 6.762 1.00 89.50 107 LEU A O 1
ATOM 910 N N . ASN A 1 108 ? -0.931 -14.803 5.848 1.00 76.38 108 ASN A N 1
ATOM 911 C CA . ASN A 1 108 ? -1.618 -15.913 5.174 1.00 76.38 108 ASN A CA 1
ATOM 912 C C . ASN A 1 108 ? -1.686 -17.198 6.011 1.00 76.38 108 ASN A C 1
ATOM 914 O O . ASN A 1 108 ? -2.298 -18.167 5.566 1.00 76.38 108 ASN A O 1
ATOM 918 N N . THR A 1 109 ? -1.077 -17.192 7.197 1.00 57.03 109 THR A N 1
ATOM 919 C CA . THR A 1 109 ? -1.169 -18.267 8.197 1.00 57.03 109 THR A CA 1
ATOM 920 C C . THR A 1 109 ? -2.290 -17.957 9.187 1.00 57.03 109 THR A C 1
ATOM 922 O O . THR A 1 109 ? -2.987 -18.909 9.595 1.00 57.03 109 THR A O 1
#

Radius of gyration: 13.92 Å; chains: 1; bounding box: 31×34×40 Å

Secondary structure (DSSP, 8-state):
-EEEEEETTEEEEEEEEEE--S-HHHHHHHHHHTT----HHHHHHHHHHHHHHHHHS--EEEESSSEEEEEETTEEEEE-SS---SPPPTTEEEE-TTTHHHHHHHHH-

pLDDT: mean 90.1, std 7.86, range [57.03, 97.75]

Sequence (109 aa):
EIAYHKEGKRILWRKEKKIFFLDPFIANTLAEWACETPLQASIYEWVTQAHLHRKYGEVYYYRNAYEIDCIARNLKIEVKAGKPHRKYPKNTITLTQEDIPPFLYALNT